Protein AF-A0A7C4GVM1-F1 (afdb_monomer_lite)

Sequence (80 aa):
MSAEELAISDSICMLVGYKFGDERCKLLSAALYAAKHNLPVGSPRRVFIQDLAAALNRRNILSNEKVDQFLRLGFRYMEI

Radius of gyration: 11.49 Å; chains: 1; bounding box: 28×19×29 Å

Structure (mmCIF, N/CA/C/O backbone):
data_AF-A0A7C4GVM1-F1
#
_entry.id   AF-A0A7C4GVM1-F1
#
loop_
_atom_site.group_PDB
_atom_site.id
_atom_site.type_symbol
_atom_site.label_atom_id
_atom_site.label_alt_id
_atom_site.label_comp_id
_atom_site.label_asym_id
_atom_site.label_entity_id
_atom_site.label_seq_id
_atom_site.pdbx_PDB_ins_code
_atom_site.Cartn_x
_atom_site.Cartn_y
_atom_site.Cartn_z
_atom_site.occupancy
_atom_site.B_iso_or_equiv
_atom_site.auth_seq_id
_atom_site.auth_comp_id
_atom_site.auth_asym_id
_atom_site.auth_atom_id
_atom_site.pdbx_PDB_model_num
ATOM 1 N N . MET A 1 1 ? 15.810 1.398 -1.420 1.00 79.88 1 MET A N 1
ATOM 2 C CA . MET A 1 1 ? 14.706 2.321 -1.738 1.00 79.88 1 MET A CA 1
ATOM 3 C C . MET A 1 1 ? 15.252 3.714 -1.991 1.00 79.88 1 MET A C 1
ATOM 5 O O . MET A 1 1 ? 16.131 4.142 -1.249 1.00 79.88 1 MET A O 1
ATOM 9 N N . SER A 1 2 ? 14.758 4.395 -3.022 1.00 90.62 2 SER A N 1
ATOM 10 C CA . SER A 1 2 ? 14.981 5.818 -3.280 1.00 90.62 2 SER A CA 1
ATOM 11 C C . SER A 1 2 ? 14.238 6.691 -2.256 1.00 90.62 2 SER A C 1
ATOM 13 O O . SER A 1 2 ? 13.359 6.216 -1.532 1.00 90.62 2 SER A O 1
ATOM 15 N N . ALA A 1 3 ? 14.580 7.982 -2.194 1.00 90.56 3 ALA A N 1
ATOM 16 C CA . ALA A 1 3 ? 13.893 8.936 -1.319 1.00 90.56 3 ALA A CA 1
ATOM 17 C C . ALA A 1 3 ? 12.397 9.077 -1.666 1.00 90.56 3 ALA A C 1
ATOM 19 O O . ALA A 1 3 ? 11.566 9.219 -0.772 1.00 90.56 3 ALA A O 1
ATOM 20 N N . GLU A 1 4 ? 12.048 8.987 -2.953 1.00 92.62 4 GLU A N 1
ATOM 21 C CA . GLU A 1 4 ? 10.656 9.037 -3.407 1.00 92.62 4 GLU A CA 1
ATOM 22 C C . GLU A 1 4 ? 9.879 7.780 -2.994 1.00 92.62 4 GLU A C 1
ATOM 24 O O . GLU A 1 4 ? 8.769 7.884 -2.472 1.00 92.62 4 GLU A O 1
ATOM 29 N N . GLU A 1 5 ? 10.476 6.593 -3.152 1.00 92.88 5 GLU A N 1
ATOM 30 C CA . GLU A 1 5 ? 9.873 5.338 -2.690 1.00 92.88 5 GLU A CA 1
ATOM 31 C C . GLU A 1 5 ? 9.607 5.371 -1.184 1.00 92.88 5 GLU A C 1
ATOM 33 O O . GLU A 1 5 ? 8.542 4.946 -0.738 1.00 92.88 5 GLU A O 1
ATOM 38 N N . LEU A 1 6 ? 10.554 5.896 -0.401 1.00 92.25 6 LEU A N 1
ATOM 39 C CA . LEU A 1 6 ? 10.405 6.018 1.046 1.00 92.25 6 LEU A CA 1
ATOM 40 C C . LEU A 1 6 ? 9.229 6.933 1.411 1.00 92.25 6 LEU A C 1
ATOM 42 O O . LEU A 1 6 ? 8.347 6.512 2.153 1.00 92.25 6 LEU A O 1
ATOM 46 N N . ALA A 1 7 ? 9.150 8.122 0.809 1.00 93.44 7 ALA A N 1
ATOM 47 C CA . ALA A 1 7 ? 8.076 9.079 1.077 1.00 93.44 7 ALA A CA 1
ATOM 48 C C . ALA A 1 7 ? 6.677 8.532 0.728 1.00 93.44 7 ALA A C 1
ATOM 50 O O . ALA A 1 7 ? 5.703 8.764 1.456 1.00 93.44 7 ALA A O 1
ATOM 51 N N . ILE A 1 8 ? 6.555 7.786 -0.376 1.00 95.62 8 ILE A N 1
ATOM 52 C CA . ILE A 1 8 ? 5.286 7.145 -0.751 1.00 95.62 8 ILE A CA 1
ATOM 53 C C . ILE A 1 8 ? 4.956 6.004 0.218 1.00 95.62 8 ILE A C 1
ATOM 55 O O . ILE A 1 8 ? 3.810 5.900 0.654 1.00 95.62 8 ILE A O 1
ATOM 59 N N . SER A 1 9 ? 5.939 5.180 0.589 1.00 94.25 9 SER A N 1
ATOM 60 C CA . SER A 1 9 ? 5.748 4.088 1.550 1.00 94.25 9 SER A CA 1
ATOM 61 C C . SER A 1 9 ? 5.287 4.603 2.918 1.00 94.25 9 SER A C 1
ATOM 63 O O . SER A 1 9 ? 4.329 4.079 3.487 1.00 94.25 9 SER A O 1
ATOM 65 N N . ASP A 1 10 ? 5.880 5.695 3.402 1.00 93.56 10 ASP A N 1
ATOM 66 C CA . ASP A 1 10 ? 5.465 6.360 4.642 1.00 93.56 10 ASP A CA 1
ATOM 67 C C . ASP A 1 10 ? 4.032 6.897 4.542 1.00 93.56 10 ASP A C 1
ATOM 69 O O . ASP A 1 10 ? 3.230 6.745 5.468 1.00 93.56 10 ASP A O 1
ATOM 73 N N . SER A 1 11 ? 3.667 7.464 3.389 1.00 95.44 11 SER A N 1
ATOM 74 C CA . SER A 1 11 ? 2.297 7.916 3.124 1.00 95.44 11 SER A CA 1
ATOM 75 C C . SER A 1 11 ? 1.297 6.759 3.170 1.00 95.44 11 SER A C 1
ATOM 77 O O . SER A 1 11 ? 0.224 6.896 3.756 1.00 95.44 11 SER A O 1
ATOM 79 N N . ILE A 1 12 ? 1.659 5.597 2.617 1.00 96.19 12 ILE A N 1
ATOM 80 C CA . ILE A 1 12 ? 0.851 4.375 2.690 1.00 96.19 12 ILE A CA 1
ATOM 81 C C . ILE A 1 12 ? 0.711 3.899 4.147 1.00 96.19 12 ILE A C 1
ATOM 83 O O . ILE A 1 12 ? -0.401 3.576 4.570 1.00 96.19 12 ILE A O 1
ATOM 87 N N . CYS A 1 13 ? 1.786 3.917 4.944 1.00 95.50 13 CYS A N 1
ATOM 88 C CA . CYS A 1 13 ? 1.732 3.585 6.373 1.00 95.50 13 CYS A CA 1
ATOM 89 C C . CYS A 1 13 ? 0.759 4.477 7.157 1.00 95.50 13 CYS A C 1
ATOM 91 O O . CYS A 1 13 ? 0.006 3.987 8.002 1.00 95.50 13 CYS A O 1
ATOM 93 N N . MET A 1 14 ? 0.734 5.780 6.870 1.00 94.06 14 MET A N 1
ATOM 94 C CA . MET A 1 14 ? -0.180 6.706 7.544 1.00 94.06 14 MET A CA 1
ATOM 95 C C . MET A 1 14 ? -1.653 6.420 7.219 1.00 94.06 14 MET A C 1
ATOM 97 O O . MET A 1 14 ? -2.520 6.608 8.077 1.00 94.06 14 MET A O 1
ATOM 101 N N . LEU A 1 15 ? -1.963 5.917 6.017 1.00 95.50 15 LEU A N 1
ATOM 102 C CA . LEU A 1 15 ? -3.340 5.558 5.652 1.00 95.50 15 LEU A CA 1
ATOM 103 C C . LEU A 1 15 ? -3.894 4.412 6.499 1.00 95.50 15 LEU A C 1
ATOM 105 O O . LEU A 1 15 ? -5.073 4.441 6.850 1.00 95.50 15 LEU A O 1
ATOM 109 N N . VAL A 1 16 ? -3.037 3.462 6.871 1.00 94.25 16 VAL A N 1
ATOM 110 C CA . VAL A 1 16 ? -3.376 2.316 7.730 1.00 94.25 16 VAL A CA 1
ATOM 111 C C . VAL A 1 16 ? -3.188 2.602 9.227 1.00 94.25 16 VAL A C 1
ATOM 113 O O . VAL A 1 16 ? -3.247 1.694 10.052 1.00 94.25 16 VAL A O 1
ATOM 116 N N . GLY A 1 17 ? -2.951 3.866 9.596 1.00 92.62 17 GLY A N 1
ATOM 117 C CA . GLY A 1 17 ? -2.839 4.303 10.990 1.00 92.62 17 GLY A CA 1
ATOM 118 C C . GLY A 1 17 ? -1.529 3.918 11.682 1.00 92.62 17 GLY A C 1
ATOM 119 O O . GLY A 1 17 ? -1.445 3.984 12.910 1.00 92.62 17 GLY A O 1
ATOM 120 N N . TYR A 1 18 ? -0.502 3.516 10.930 1.00 93.00 18 TYR A N 1
ATOM 121 C CA . TYR A 1 18 ? 0.818 3.236 11.491 1.00 93.00 18 TYR A CA 1
ATOM 122 C C . TYR A 1 18 ? 1.624 4.526 11.633 1.00 93.00 18 TYR A C 1
ATOM 124 O O . TYR A 1 18 ? 1.544 5.431 10.801 1.00 93.00 18 TYR A O 1
ATOM 132 N N . LYS A 1 19 ? 2.410 4.615 12.709 1.00 85.88 19 LYS A N 1
ATOM 133 C CA . LYS A 1 19 ? 3.297 5.758 12.952 1.00 85.88 19 LYS A CA 1
ATOM 134 C C . LYS A 1 19 ? 4.626 5.565 12.229 1.00 85.88 19 LYS A C 1
ATOM 136 O O . LYS A 1 19 ? 5.069 4.436 12.013 1.00 85.88 19 LYS A O 1
ATOM 141 N N . PHE A 1 20 ? 5.294 6.671 11.915 1.00 75.19 20 PHE A N 1
ATOM 142 C CA . PHE A 1 20 ? 6.659 6.624 11.404 1.00 75.19 20 PHE A CA 1
ATOM 143 C C . PHE A 1 20 ? 7.574 5.896 12.401 1.00 75.19 20 PHE A C 1
ATOM 145 O O . PHE A 1 20 ? 7.515 6.146 13.606 1.00 75.19 20 PHE A O 1
ATOM 152 N N . GLY A 1 21 ? 8.384 4.960 11.905 1.00 72.75 21 GLY A N 1
ATOM 153 C CA . GLY A 1 21 ? 9.270 4.137 12.733 1.00 72.75 21 GLY A CA 1
ATOM 154 C C . GLY A 1 21 ? 8.609 2.959 13.465 1.00 72.75 21 GLY A C 1
ATOM 155 O O . GLY A 1 21 ? 9.345 2.152 14.037 1.00 72.75 21 GLY A O 1
ATOM 156 N N . ASP A 1 22 ? 7.277 2.810 13.409 1.00 88.50 22 ASP A N 1
ATOM 157 C CA . ASP A 1 22 ? 6.553 1.629 13.910 1.00 88.50 22 ASP A CA 1
ATOM 158 C C . ASP A 1 22 ? 7.028 0.370 13.165 1.00 88.50 22 ASP A C 1
ATOM 160 O O . ASP A 1 22 ? 7.193 0.376 11.941 1.00 88.50 22 ASP A O 1
ATOM 164 N N . GLU A 1 23 ? 7.234 -0.726 13.893 1.00 92.75 23 GLU A N 1
ATOM 165 C CA . GLU A 1 23 ? 7.605 -2.026 13.332 1.00 92.75 23 GLU A CA 1
ATOM 166 C C . GLU A 1 23 ? 6.613 -2.492 12.257 1.00 92.75 23 GLU A C 1
ATOM 168 O O . GLU A 1 23 ? 7.018 -3.007 11.215 1.00 92.75 23 GLU A O 1
ATOM 173 N N . ARG A 1 24 ? 5.319 -2.204 12.435 1.00 92.88 24 ARG A N 1
ATOM 174 C CA . ARG A 1 24 ? 4.277 -2.522 11.447 1.00 92.88 24 ARG A CA 1
ATOM 175 C C . ARG A 1 24 ? 4.437 -1.729 10.156 1.00 92.88 24 ARG A C 1
ATOM 177 O O . ARG A 1 24 ? 4.208 -2.272 9.077 1.00 92.88 24 ARG A O 1
ATOM 184 N N . CYS A 1 25 ? 4.866 -0.469 10.251 1.00 93.81 25 CYS A N 1
ATOM 185 C CA . CYS A 1 25 ? 5.180 0.324 9.066 1.00 93.81 25 CYS A 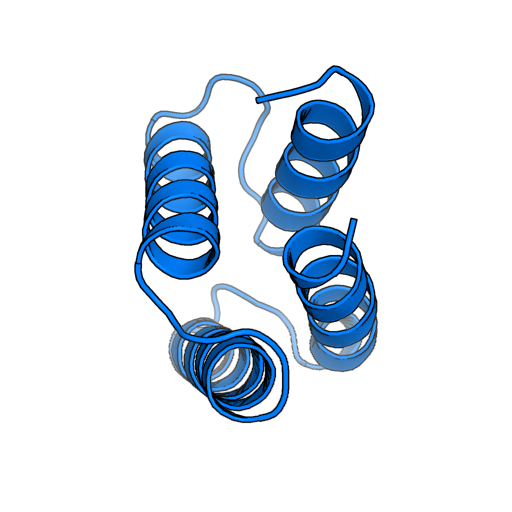CA 1
ATOM 186 C C . CYS A 1 25 ? 6.440 -0.202 8.369 1.00 93.81 25 CYS A C 1
ATOM 188 O O . CYS A 1 25 ? 6.448 -0.342 7.149 1.00 93.81 25 CYS A O 1
ATOM 190 N N . LYS A 1 26 ? 7.480 -0.579 9.125 1.00 93.31 26 LYS A N 1
ATOM 191 C CA . LYS A 1 26 ? 8.689 -1.199 8.554 1.00 93.31 26 LYS A CA 1
ATOM 192 C C . LYS A 1 26 ? 8.359 -2.494 7.812 1.00 93.31 26 LYS A C 1
ATOM 194 O O . LYS A 1 26 ? 8.847 -2.694 6.704 1.00 93.31 26 LYS A O 1
ATOM 199 N N . LEU A 1 27 ? 7.498 -3.333 8.389 1.00 94.50 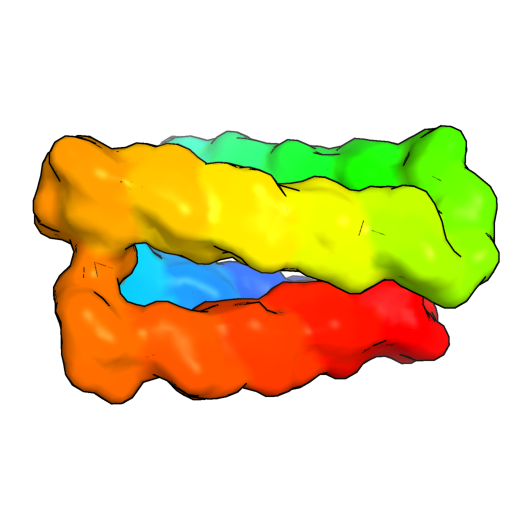27 LEU A N 1
ATOM 200 C CA . LEU A 1 27 ? 7.058 -4.583 7.774 1.00 94.50 27 LEU A CA 1
ATOM 201 C C . LEU A 1 27 ? 6.259 -4.337 6.488 1.00 94.50 27 LEU A C 1
ATOM 203 O O . LEU A 1 27 ? 6.517 -4.983 5.475 1.00 94.50 27 LEU A O 1
ATOM 207 N N . LEU A 1 28 ? 5.324 -3.383 6.507 1.00 95.25 28 LEU A N 1
ATOM 208 C CA . LEU A 1 28 ? 4.552 -3.008 5.322 1.00 95.25 28 LEU A CA 1
ATOM 209 C C . LEU A 1 28 ? 5.458 -2.466 4.209 1.00 95.25 28 LEU A C 1
ATOM 211 O O . LEU A 1 28 ? 5.364 -2.919 3.071 1.00 95.25 28 LEU A O 1
ATOM 215 N N . SER A 1 29 ? 6.376 -1.559 4.544 1.00 95.00 29 SER A N 1
ATOM 216 C CA . SER A 1 29 ? 7.362 -1.013 3.606 1.00 95.00 29 SER A CA 1
ATOM 217 C C . SER A 1 29 ? 8.257 -2.107 3.015 1.00 95.00 29 SER A C 1
ATOM 219 O O . SER A 1 29 ? 8.491 -2.127 1.809 1.00 95.00 29 SER A O 1
ATOM 221 N N . ALA A 1 30 ? 8.705 -3.066 3.831 1.00 95.06 30 ALA A N 1
ATOM 222 C CA . ALA A 1 30 ? 9.486 -4.208 3.360 1.00 95.06 30 ALA A CA 1
ATOM 223 C C . ALA A 1 30 ? 8.679 -5.117 2.419 1.00 95.06 30 ALA A C 1
ATOM 225 O O . ALA A 1 30 ? 9.208 -5.562 1.401 1.00 95.06 30 ALA A O 1
ATOM 226 N N . ALA A 1 31 ? 7.397 -5.357 2.714 1.00 95.88 31 ALA A N 1
ATOM 227 C CA . ALA A 1 31 ? 6.511 -6.136 1.852 1.00 95.88 31 ALA A CA 1
ATOM 228 C C . ALA A 1 31 ? 6.270 -5.445 0.500 1.00 95.88 31 ALA A C 1
ATOM 230 O O . ALA A 1 31 ? 6.349 -6.097 -0.540 1.00 95.88 31 ALA A O 1
ATOM 231 N N . LEU A 1 32 ? 6.033 -4.127 0.502 1.00 96.88 32 LEU A N 1
ATOM 232 C CA . LEU A 1 32 ? 5.895 -3.325 -0.717 1.00 96.88 32 LEU A CA 1
ATOM 233 C C . LEU A 1 32 ? 7.175 -3.375 -1.559 1.00 96.88 32 LEU A C 1
ATOM 235 O O . LEU A 1 32 ? 7.106 -3.635 -2.761 1.00 96.88 32 LEU A O 1
ATOM 239 N N . TYR A 1 33 ? 8.336 -3.196 -0.926 1.00 96.44 33 TYR A N 1
ATOM 240 C CA . TYR A 1 33 ? 9.636 -3.272 -1.589 1.00 96.44 33 TYR A CA 1
ATOM 241 C C . TYR A 1 33 ? 9.879 -4.652 -2.208 1.00 96.44 33 TYR A C 1
ATOM 243 O O . TYR A 1 33 ? 10.217 -4.766 -3.387 1.00 96.44 33 TYR A O 1
ATOM 251 N N . ALA A 1 34 ? 9.655 -5.718 -1.437 1.00 96.81 34 ALA A N 1
ATOM 252 C CA . ALA A 1 34 ? 9.815 -7.083 -1.917 1.00 96.81 34 ALA A CA 1
ATOM 253 C C . ALA A 1 34 ? 8.874 -7.381 -3.093 1.00 96.81 34 ALA A C 1
ATOM 255 O O . ALA A 1 34 ? 9.315 -7.945 -4.093 1.00 96.81 34 AL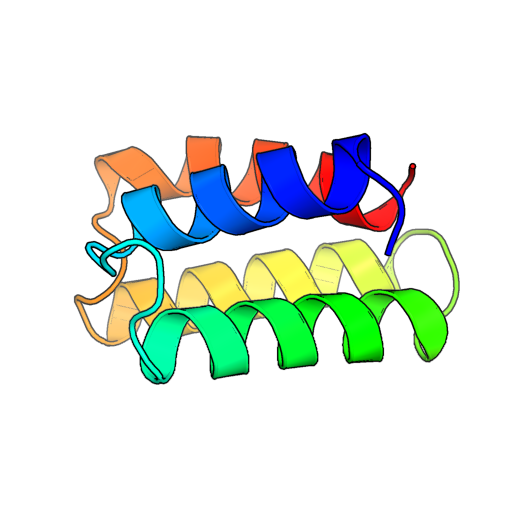A A O 1
ATOM 256 N N . ALA A 1 35 ? 7.606 -6.974 -3.012 1.00 97.06 35 ALA A N 1
ATOM 257 C CA . ALA A 1 35 ? 6.646 -7.162 -4.094 1.00 97.06 35 ALA A CA 1
ATOM 258 C C . ALA A 1 35 ? 7.064 -6.405 -5.359 1.00 97.06 35 ALA A C 1
ATOM 260 O O . ALA A 1 35 ? 7.085 -6.991 -6.439 1.00 97.06 35 ALA A O 1
ATOM 261 N N . LYS A 1 36 ? 7.483 -5.142 -5.231 1.00 95.94 36 LYS A N 1
ATOM 262 C CA . LYS A 1 36 ? 7.991 -4.357 -6.358 1.00 95.94 36 LYS A CA 1
ATOM 263 C C . LYS A 1 36 ? 9.166 -5.048 -7.049 1.00 95.94 36 LYS A C 1
ATOM 265 O O . LYS A 1 36 ? 9.164 -5.164 -8.266 1.00 95.94 36 LYS A O 1
ATOM 270 N N . HIS A 1 37 ? 10.154 -5.535 -6.304 1.00 95.44 37 HIS A N 1
ATOM 271 C CA . HIS A 1 37 ? 11.364 -6.098 -6.910 1.00 95.44 37 HIS A CA 1
ATOM 272 C C . HIS A 1 37 ? 11.211 -7.525 -7.442 1.00 95.44 37 HIS A C 1
ATOM 274 O O . HIS A 1 37 ? 11.945 -7.898 -8.354 1.00 95.44 37 HIS A O 1
ATOM 280 N N . ASN A 1 38 ? 10.271 -8.310 -6.912 1.00 97.19 38 ASN A N 1
ATOM 281 C CA . ASN A 1 38 ? 10.105 -9.713 -7.305 1.00 97.19 38 ASN A CA 1
ATOM 282 C C . ASN A 1 38 ? 8.942 -9.950 -8.277 1.00 97.19 38 ASN A C 1
ATOM 284 O O . ASN A 1 38 ? 8.924 -10.972 -8.960 1.00 97.19 38 ASN A O 1
ATOM 288 N N . LEU A 1 39 ? 7.970 -9.037 -8.357 1.00 96.81 39 LEU A N 1
ATOM 289 C CA . LEU A 1 39 ? 6.862 -9.161 -9.301 1.00 96.81 39 LEU A CA 1
ATOM 290 C C . LEU A 1 39 ? 7.196 -8.500 -10.647 1.00 96.81 39 LEU A C 1
ATOM 292 O O . LEU A 1 39 ? 7.741 -7.385 -10.668 1.00 96.81 39 LEU A O 1
ATOM 296 N N . PRO A 1 40 ? 6.797 -9.124 -11.774 1.00 96.31 40 PRO A N 1
ATOM 297 C CA . PRO A 1 40 ? 6.873 -8.493 -13.084 1.00 96.31 40 PRO A CA 1
ATOM 298 C C . PRO A 1 40 ? 6.124 -7.157 -13.107 1.00 96.31 40 PRO A C 1
ATOM 300 O O . PRO A 1 40 ? 5.064 -7.017 -12.490 1.00 96.31 40 PRO A O 1
ATOM 303 N N . VAL A 1 41 ? 6.673 -6.183 -13.836 1.00 93.12 41 VAL A N 1
ATOM 304 C CA . VAL A 1 41 ? 6.051 -4.865 -14.044 1.00 93.12 41 VAL A CA 1
ATOM 305 C C . VAL A 1 41 ? 4.665 -5.026 -14.689 1.00 93.12 41 VAL A C 1
ATOM 307 O O . VAL A 1 41 ? 4.440 -5.940 -15.485 1.00 93.12 41 VAL A O 1
ATOM 310 N N . GLY A 1 42 ? 3.733 -4.130 -14.351 1.00 92.75 42 GLY A N 1
ATOM 311 C CA . GLY A 1 42 ? 2.372 -4.121 -14.882 1.00 92.75 42 GLY A CA 1
ATOM 312 C C . GLY A 1 42 ? 1.369 -4.854 -13.989 1.00 92.75 42 GLY A C 1
ATOM 313 O O . GLY A 1 42 ? 1.307 -4.636 -12.776 1.00 92.75 42 GLY A O 1
ATOM 314 N N . SER A 1 43 ? 0.531 -5.699 -14.596 1.00 94.81 43 SER A N 1
ATOM 315 C CA . SER A 1 43 ? -0.639 -6.299 -13.939 1.00 94.81 43 SER A CA 1
ATOM 316 C C . SER A 1 43 ? -0.342 -7.010 -12.609 1.00 94.81 43 SER A C 1
ATOM 318 O O . SER A 1 43 ? -1.093 -6.765 -11.666 1.00 94.81 43 SER A O 1
ATOM 320 N N . PRO A 1 44 ? 0.732 -7.817 -12.455 1.00 97.31 44 PRO A N 1
ATOM 321 C CA . PRO A 1 44 ? 0.995 -8.513 -11.191 1.00 97.31 44 PRO A CA 1
ATOM 322 C C . PRO A 1 44 ? 1.182 -7.569 -9.997 1.00 97.31 44 PRO A C 1
ATOM 324 O O . PRO A 1 44 ? 0.633 -7.813 -8.923 1.00 97.31 44 PRO A O 1
ATOM 327 N N . ARG A 1 45 ? 1.895 -6.450 -10.184 1.00 97.44 45 ARG A N 1
ATOM 328 C CA . ARG A 1 45 ? 2.088 -5.444 -9.127 1.00 97.44 45 ARG A CA 1
ATOM 329 C C . ARG A 1 45 ? 0.786 -4.731 -8.760 1.00 97.44 45 ARG A C 1
ATOM 331 O O . ARG A 1 45 ? 0.544 -4.458 -7.586 1.00 97.44 45 ARG A O 1
ATOM 338 N N . ARG A 1 46 ? -0.074 -4.455 -9.746 1.00 96.44 46 ARG A N 1
ATOM 339 C CA . ARG A 1 46 ? -1.393 -3.841 -9.508 1.00 96.44 46 ARG A CA 1
ATOM 340 C C . ARG A 1 46 ? -2.312 -4.772 -8.726 1.00 96.44 46 ARG A C 1
ATOM 342 O O . ARG A 1 46 ? -2.908 -4.329 -7.749 1.00 96.44 46 ARG A O 1
ATOM 349 N N . VAL A 1 47 ? -2.367 -6.048 -9.112 1.00 97.81 47 VAL A N 1
ATOM 350 C CA . VAL A 1 47 ? -3.146 -7.075 -8.401 1.00 97.81 47 VAL A CA 1
ATOM 351 C C . VAL A 1 47 ? -2.672 -7.198 -6.956 1.00 97.81 47 VAL A C 1
ATOM 353 O O . VAL A 1 47 ? -3.493 -7.139 -6.049 1.00 97.81 47 VAL A O 1
ATOM 356 N N . PHE A 1 48 ? -1.357 -7.235 -6.717 1.00 98.25 48 PHE A N 1
ATOM 357 C CA . PHE A 1 48 ? -0.811 -7.260 -5.358 1.00 98.25 48 PHE A CA 1
ATOM 358 C C . PHE A 1 48 ? -1.313 -6.090 -4.493 1.00 98.25 48 PHE A C 1
ATOM 360 O O . PHE A 1 48 ? -1.739 -6.297 -3.359 1.00 98.25 48 PHE A O 1
ATOM 367 N N . ILE A 1 49 ? -1.299 -4.859 -5.018 1.00 98.31 49 ILE A N 1
ATOM 368 C CA . ILE A 1 49 ? -1.792 -3.679 -4.288 1.00 98.31 49 ILE A CA 1
ATOM 369 C C . ILE A 1 49 ? -3.303 -3.757 -4.034 1.00 98.31 49 ILE A C 1
ATOM 371 O O . ILE A 1 49 ? -3.752 -3.393 -2.946 1.00 98.31 49 ILE A O 1
ATOM 375 N N . GLN A 1 50 ? -4.082 -4.241 -5.003 1.00 98.38 50 GLN A N 1
ATOM 376 C CA . GLN A 1 50 ? -5.529 -4.427 -4.857 1.00 98.38 50 GLN A CA 1
ATOM 377 C C . GLN A 1 50 ? -5.862 -5.463 -3.779 1.00 98.38 50 GLN A C 1
ATOM 379 O O . GLN A 1 50 ? -6.667 -5.182 -2.887 1.00 98.38 50 GLN A O 1
ATOM 384 N N . ASP A 1 51 ? -5.198 -6.617 -3.811 1.00 98.31 51 ASP A N 1
ATOM 385 C CA . ASP A 1 51 ? -5.385 -7.689 -2.834 1.00 98.31 51 ASP A CA 1
ATOM 386 C C . ASP A 1 51 ? -4.954 -7.249 -1.434 1.00 98.31 51 ASP A C 1
ATOM 388 O O . ASP A 1 51 ? -5.653 -7.509 -0.452 1.00 98.31 51 ASP A O 1
ATOM 392 N N . LEU A 1 52 ? -3.839 -6.518 -1.335 1.00 98.06 52 LEU A N 1
ATOM 393 C CA . LEU A 1 52 ? -3.368 -5.955 -0.075 1.00 98.06 52 LEU A CA 1
ATOM 394 C C . LEU A 1 52 ? -4.375 -4.953 0.502 1.00 98.06 52 LEU A C 1
ATOM 396 O O . LEU A 1 52 ? -4.718 -5.048 1.681 1.00 98.06 52 LEU A O 1
ATOM 400 N N . ALA A 1 53 ? -4.891 -4.029 -0.314 1.00 98.31 53 ALA A N 1
ATOM 401 C CA . ALA A 1 53 ? -5.903 -3.068 0.120 1.00 98.31 53 ALA A CA 1
ATOM 402 C C . ALA A 1 53 ? -7.172 -3.778 0.616 1.00 98.31 53 ALA A C 1
ATOM 404 O O . ALA A 1 53 ? -7.669 -3.470 1.701 1.00 98.31 53 ALA A O 1
ATOM 405 N N . ALA A 1 54 ? -7.653 -4.781 -0.127 1.00 98.19 54 ALA A N 1
ATOM 406 C CA . ALA A 1 54 ? -8.812 -5.580 0.259 1.00 98.19 54 ALA A CA 1
ATOM 407 C C . ALA A 1 54 ? -8.573 -6.346 1.571 1.00 98.19 54 ALA A C 1
ATOM 409 O O . ALA A 1 54 ? -9.441 -6.369 2.446 1.00 98.19 54 ALA A O 1
ATOM 410 N N . ALA A 1 55 ? -7.394 -6.947 1.748 1.00 98.06 55 ALA A N 1
ATOM 411 C CA . ALA A 1 55 ? -7.038 -7.674 2.963 1.00 98.06 55 ALA A CA 1
ATOM 412 C C . ALA A 1 55 ? -6.957 -6.755 4.193 1.00 98.06 55 ALA A C 1
ATOM 414 O O . ALA A 1 55 ? -7.466 -7.106 5.259 1.00 98.06 55 ALA A O 1
ATOM 415 N N . LEU A 1 56 ? -6.351 -5.572 4.050 1.00 97.25 56 LEU A N 1
ATOM 416 C CA . LEU A 1 56 ? -6.259 -4.575 5.119 1.00 97.25 56 LEU A CA 1
ATOM 417 C C . LEU A 1 56 ? -7.634 -4.015 5.482 1.00 97.25 56 LEU A C 1
ATOM 419 O O . LEU A 1 56 ? -7.938 -3.830 6.662 1.00 97.25 56 LEU A O 1
ATOM 423 N N . ASN A 1 57 ? -8.480 -3.792 4.480 1.00 97.69 57 ASN A N 1
ATOM 424 C CA . ASN A 1 57 ? -9.826 -3.286 4.678 1.00 97.69 57 ASN A CA 1
ATOM 425 C C . ASN A 1 57 ? -10.731 -4.294 5.397 1.00 97.69 57 ASN A C 1
ATOM 427 O O . ASN A 1 57 ? -11.343 -3.951 6.404 1.00 97.69 57 ASN A O 1
ATOM 431 N N . ARG A 1 58 ? -10.714 -5.571 4.990 1.00 97.62 58 ARG A N 1
ATOM 432 C CA . ARG A 1 58 ? -11.449 -6.653 5.679 1.00 97.62 58 ARG A CA 1
ATOM 433 C C . ARG A 1 58 ? -11.048 -6.825 7.145 1.00 97.62 58 ARG A C 1
ATOM 435 O O . ARG A 1 58 ? -11.827 -7.350 7.933 1.00 97.62 58 ARG A O 1
ATOM 442 N N . ARG A 1 59 ? -9.833 -6.409 7.512 1.00 96.19 59 ARG A N 1
ATOM 443 C CA . ARG A 1 59 ? -9.323 -6.438 8.891 1.00 96.19 59 ARG A CA 1
ATOM 444 C C . ARG A 1 59 ? -9.571 -5.139 9.665 1.00 96.19 59 ARG A C 1
ATOM 446 O O . ARG A 1 59 ? -9.084 -5.024 10.784 1.00 96.19 59 ARG A O 1
ATOM 453 N N . ASN A 1 60 ? -10.295 -4.175 9.092 1.00 95.31 60 ASN A N 1
ATOM 454 C CA . ASN A 1 60 ? -10.503 -2.832 9.647 1.00 95.31 60 ASN A CA 1
ATOM 455 C C . ASN A 1 60 ? -9.193 -2.068 9.932 1.00 95.31 60 ASN A C 1
ATOM 457 O O . ASN A 1 60 ? -9.160 -1.179 10.777 1.00 95.31 60 ASN A O 1
ATOM 461 N N . ILE A 1 61 ? -8.106 -2.414 9.233 1.00 96.25 61 ILE A N 1
ATOM 462 C CA . ILE A 1 61 ? -6.818 -1.709 9.322 1.00 96.25 61 ILE A CA 1
ATOM 463 C C . ILE A 1 61 ? -6.813 -0.513 8.360 1.00 96.25 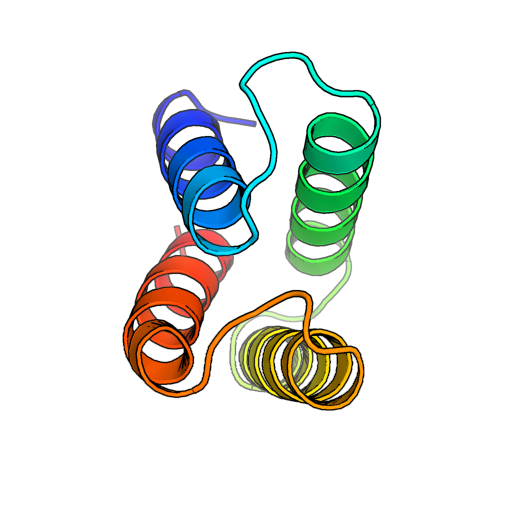61 ILE A C 1
ATOM 465 O O . ILE A 1 61 ? -6.320 0.561 8.691 1.00 96.25 61 ILE A O 1
ATOM 469 N N . LEU A 1 62 ? -7.387 -0.697 7.169 1.00 97.38 62 LEU A N 1
ATOM 470 C CA . LEU A 1 62 ? -7.592 0.359 6.180 1.00 97.38 62 LEU A CA 1
ATOM 471 C C . LEU A 1 62 ? -9.076 0.725 6.131 1.00 97.38 62 LEU A C 1
ATOM 473 O O . LEU A 1 62 ? -9.906 -0.120 5.800 1.00 97.38 62 LEU A O 1
ATOM 477 N N . SER A 1 63 ? -9.418 1.973 6.434 1.00 96.69 63 SER A N 1
ATOM 478 C CA . SER A 1 63 ? -10.807 2.427 6.367 1.00 96.69 63 SER A CA 1
ATOM 479 C C . SER A 1 63 ? -11.307 2.544 4.922 1.00 96.69 63 SER A C 1
ATOM 481 O O . SER A 1 63 ? -10.524 2.814 4.007 1.00 96.69 63 SER A O 1
ATOM 483 N N . ASN A 1 64 ? -12.610 2.316 4.710 1.00 96.00 64 ASN A N 1
ATOM 484 C CA . ASN A 1 64 ? -13.231 2.290 3.376 1.00 96.00 64 ASN A CA 1
ATOM 485 C C . ASN A 1 64 ? -12.957 3.578 2.587 1.00 96.00 64 ASN A C 1
ATOM 487 O O . ASN A 1 64 ? -12.609 3.522 1.411 1.00 96.00 64 ASN A O 1
ATOM 491 N N . GLU A 1 65 ? -13.039 4.736 3.241 1.00 97.12 65 GLU A N 1
AT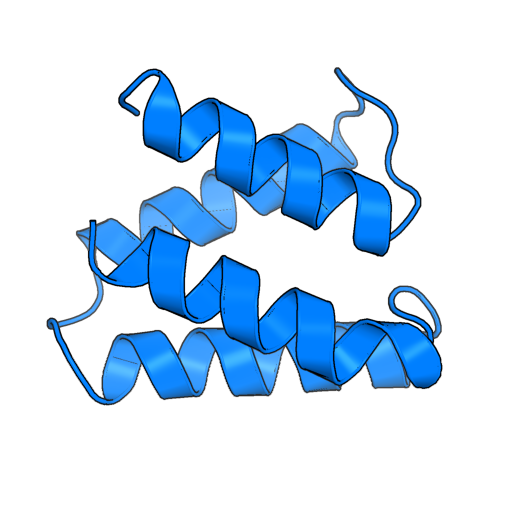OM 492 C CA . GLU A 1 65 ? -12.824 6.042 2.615 1.00 97.12 65 GLU A CA 1
ATOM 493 C C . GLU A 1 65 ? -11.372 6.292 2.175 1.00 97.12 65 GLU A C 1
ATOM 495 O O . GLU A 1 65 ? -11.113 7.186 1.371 1.00 97.12 65 GLU A O 1
ATOM 500 N N . LYS A 1 66 ? -10.414 5.494 2.665 1.00 97.56 66 LYS A N 1
ATOM 501 C CA . LYS A 1 66 ? -8.990 5.597 2.311 1.00 97.56 66 LYS A CA 1
ATOM 502 C C . LYS A 1 66 ? -8.549 4.588 1.253 1.00 97.56 66 LYS A C 1
ATOM 504 O O . LYS A 1 66 ? -7.414 4.689 0.783 1.00 97.56 66 LYS A O 1
ATOM 509 N N . VAL A 1 67 ? -9.405 3.641 0.858 1.00 97.88 67 VAL A N 1
ATOM 510 C CA . VAL A 1 67 ? -9.051 2.571 -0.092 1.00 97.88 67 VAL A CA 1
ATOM 511 C C . VAL A 1 67 ? -8.566 3.147 -1.421 1.00 97.88 67 VAL A C 1
ATOM 513 O O . VAL A 1 67 ? -7.475 2.801 -1.869 1.00 97.88 67 VAL A O 1
ATOM 516 N N . ASP A 1 68 ? -9.292 4.098 -2.008 1.00 98.06 68 ASP A N 1
ATOM 517 C CA . ASP A 1 68 ? -8.900 4.699 -3.291 1.00 98.06 68 ASP A CA 1
ATOM 518 C C . ASP A 1 68 ? -7.554 5.428 -3.210 1.00 98.06 68 ASP A C 1
ATOM 520 O O . ASP A 1 68 ? -6.739 5.379 -4.134 1.00 98.06 68 ASP A O 1
ATOM 524 N N . GLN A 1 69 ? -7.287 6.105 -2.091 1.00 98.12 69 GLN A N 1
ATOM 525 C CA . GLN A 1 69 ? -6.005 6.769 -1.875 1.00 98.12 69 GLN A CA 1
ATOM 526 C C . GLN A 1 69 ? -4.869 5.756 -1.715 1.00 98.12 69 GLN A C 1
ATOM 528 O O . GLN A 1 69 ? -3.801 5.954 -2.298 1.00 98.12 69 GLN A O 1
ATOM 533 N N . PHE A 1 70 ? -5.110 4.665 -0.985 1.00 98.31 70 PHE A N 1
ATOM 534 C CA . PHE A 1 70 ? -4.157 3.571 -0.830 1.00 98.31 70 PHE A CA 1
ATOM 535 C C . PHE A 1 70 ? -3.811 2.949 -2.185 1.00 98.31 70 PHE A C 1
ATOM 537 O O . PHE A 1 70 ? -2.633 2.807 -2.503 1.00 98.31 70 PHE A O 1
ATOM 544 N N . LEU A 1 71 ? -4.818 2.649 -3.013 1.00 98.31 71 LEU A N 1
ATOM 545 C CA . LEU A 1 71 ? -4.618 2.089 -4.350 1.00 98.31 71 LEU A CA 1
ATOM 546 C C . LEU A 1 71 ? -3.789 3.026 -5.232 1.00 98.31 71 LEU A C 1
ATOM 548 O O . LEU A 1 71 ? -2.805 2.592 -5.825 1.00 98.31 71 LEU A O 1
ATOM 552 N N . ARG A 1 72 ? -4.120 4.325 -5.273 1.00 98.25 72 ARG A N 1
ATOM 553 C CA . ARG A 1 72 ? -3.362 5.314 -6.061 1.00 98.25 72 ARG A CA 1
ATOM 554 C C . ARG A 1 72 ? -1.890 5.389 -5.653 1.00 98.25 72 ARG A C 1
ATOM 556 O O . ARG A 1 72 ? -1.019 5.369 -6.521 1.00 98.25 72 ARG A O 1
ATOM 563 N N . LEU A 1 73 ? -1.607 5.470 -4.351 1.00 98.00 73 LEU A N 1
ATOM 564 C CA . LEU A 1 73 ? -0.230 5.521 -3.849 1.00 98.00 73 LEU A CA 1
ATOM 565 C C . LEU A 1 73 ? 0.508 4.203 -4.082 1.00 98.00 73 LEU A C 1
ATOM 567 O O . LEU A 1 73 ? 1.653 4.225 -4.524 1.00 98.00 73 LEU A O 1
ATOM 571 N N . GLY A 1 74 ? -0.150 3.069 -3.838 1.00 97.69 74 GLY A N 1
ATOM 572 C CA . GLY A 1 74 ? 0.415 1.745 -4.072 1.00 97.69 74 GLY A CA 1
ATOM 573 C C . GLY A 1 74 ? 0.766 1.524 -5.541 1.00 97.69 74 GLY A C 1
ATOM 574 O O . GLY A 1 74 ? 1.870 1.083 -5.843 1.00 97.69 74 GLY A O 1
ATOM 575 N N . PHE A 1 75 ? -0.117 1.901 -6.470 1.00 97.75 75 PHE A N 1
ATOM 576 C CA . PHE A 1 75 ? 0.175 1.824 -7.903 1.00 97.75 75 PHE A CA 1
ATOM 577 C C . PHE A 1 75 ? 1.346 2.719 -8.290 1.00 97.75 75 PHE A C 1
ATOM 579 O O . PHE A 1 75 ? 2.231 2.268 -9.005 1.00 97.75 75 PHE A O 1
ATOM 586 N N . ARG A 1 76 ? 1.404 3.954 -7.778 1.00 96.75 76 ARG A N 1
ATOM 587 C CA . ARG A 1 76 ? 2.550 4.834 -8.028 1.00 96.75 76 ARG A CA 1
ATOM 588 C C . ARG A 1 76 ? 3.849 4.219 -7.508 1.00 96.75 76 ARG A C 1
ATOM 590 O O . ARG A 1 76 ? 4.812 4.145 -8.257 1.00 96.75 76 ARG A O 1
ATOM 597 N N . TYR A 1 77 ? 3.867 3.739 -6.265 1.00 97.06 77 TYR A N 1
ATOM 598 C CA . TYR A 1 77 ? 5.044 3.104 -5.664 1.00 97.06 77 TYR A CA 1
ATOM 599 C C . TYR A 1 77 ? 5.591 1.958 -6.527 1.00 97.06 77 TYR A C 1
ATOM 601 O O . TYR A 1 77 ? 6.803 1.816 -6.694 1.00 97.06 77 TYR A O 1
ATOM 609 N N . MET A 1 78 ? 4.686 1.147 -7.079 1.00 96.50 78 MET A N 1
ATOM 610 C CA . MET A 1 78 ? 5.020 -0.030 -7.876 1.00 96.50 78 MET A CA 1
ATOM 611 C C . MET A 1 78 ? 5.610 0.286 -9.253 1.00 96.50 78 MET A C 1
ATOM 613 O O . MET A 1 78 ? 6.239 -0.601 -9.828 1.00 96.50 78 MET A O 1
ATOM 617 N N . GLU A 1 79 ? 5.408 1.492 -9.783 1.00 92.31 79 GLU A N 1
ATOM 618 C CA . GLU A 1 79 ? 5.773 1.860 -11.162 1.00 92.31 79 GLU A CA 1
ATOM 619 C C . GLU A 1 79 ? 6.938 2.861 -11.245 1.00 92.31 79 GLU A C 1
ATOM 621 O O . GLU A 1 79 ? 7.522 3.002 -12.318 1.00 92.31 79 GLU A O 1
ATOM 626 N N . ILE A 1 80 ? 7.278 3.552 -10.146 1.00 90.62 80 ILE A N 1
ATOM 627 C CA . ILE A 1 80 ? 8.471 4.424 -10.089 1.00 90.62 80 ILE A CA 1
ATOM 628 C C . ILE A 1 80 ? 9.787 3.645 -10.037 1.00 90.62 80 ILE A C 1
ATOM 630 O O . ILE A 1 80 ? 9.756 2.425 -9.754 1.00 90.62 80 ILE A O 1
#

Secondary structure (DSSP, 8-state):
--HHHHHHHHHHHHHTTPPTT-H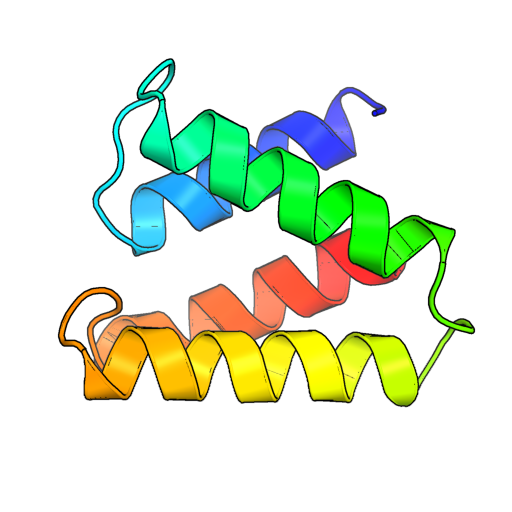HHHHHHHHHHHHHHHSPTTHHHHHHHHHHHHHHHHTTSS-GGGHHHHHHHHHHHHH-

pLDDT: mean 94.85, std 4.51, range [72.75, 98.38]

Foldseek 3Di:
DDPVLVVLLCVLCVQLVHDVPDPVSVVSSVVLVCQLVPPDPDDSQLVVQLVVLVVCPVVVSHPPVCSVVSSVSSNVSSHD